Protein AF-A0A942TG95-F1 (afdb_monomer)

Foldseek 3Di:
DPPVVVVVVVVVLVVLQQDPVVLVVLVVVLCVLVVVLVVCVVVVVCPCNVVSVVVSVVSVVVSVVVVVVNVVSNVVSVVVVVD

Radius of gyration: 20.32 Å; Cα contacts (8 Å, |Δi|>4): 31; chai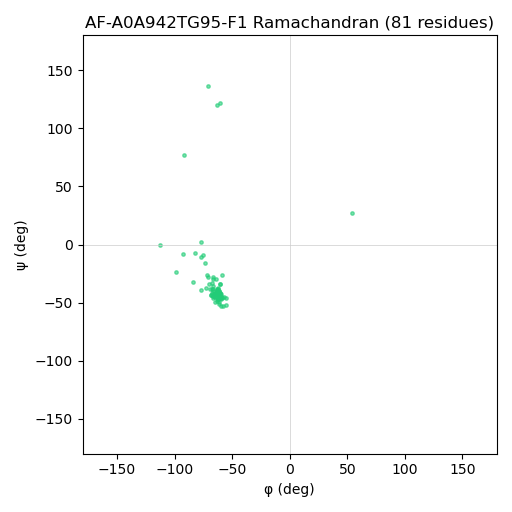ns: 1; bounding box: 50×16×52 Å

pLDDT: mean 78.67, std 8.68, range [51.06, 90.06]

Solvent-accessible surface area (backbone atoms only — not comparable to full-atom values): 4786 Å² total; per-residue (Å²): 134,65,67,69,57,54,55,54,52,52,52,51,52,61,71,68,51,76,70,66,60,63,53,50,53,53,50,60,62,58,42,52,66,52,54,52,49,52,51,34,57,75,68,66,47,64,92,53,46,67,61,49,50,65,57,47,53,59,47,53,52,50,50,51,51,48,46,50,52,49,54,49,50,43,49,51,50,51,51,68,72,77,105

Sequence (83 aa):
MTQTNNEAIEEIKKAYKPGLVIPICTTLICIAPYLHLLLDIIDKNYNRLLLLVIISAPLIAYISIVWTKYFYHMSKYKAEVNS

Mean predicted aligned error: 9.68 Å

Organism: NCBI:txid2833580

Structure (mmCIF, N/CA/C/O backbone):
data_AF-A0A942TG95-F1
#
_entry.id   AF-A0A942TG95-F1
#
loop_
_atom_site.group_PDB
_atom_site.id
_atom_site.type_symbol
_atom_site.label_atom_id
_atom_site.label_alt_id
_atom_site.label_comp_id
_atom_site.label_asym_id
_atom_site.label_entity_id
_atom_site.label_seq_id
_atom_site.pdbx_PDB_ins_code
_atom_site.Cartn_x
_atom_site.Cartn_y
_atom_site.Cartn_z
_atom_site.occupancy
_atom_site.B_iso_or_equiv
_atom_site.auth_seq_id
_atom_site.auth_comp_id
_atom_site.auth_asym_id
_atom_site.auth_atom_id
_atom_site.pdbx_PDB_model_num
ATOM 1 N N . MET A 1 1 ? -34.469 -2.851 29.540 1.00 51.41 1 MET A N 1
ATOM 2 C CA . MET A 1 1 ? -33.933 -1.604 28.940 1.00 51.41 1 MET A CA 1
ATOM 3 C C . MET A 1 1 ? -32.444 -1.681 28.574 1.00 51.41 1 MET A C 1
ATOM 5 O O . MET A 1 1 ? -31.908 -0.696 28.096 1.00 51.41 1 MET A O 1
ATOM 9 N N . THR A 1 2 ? -31.770 -2.824 28.754 1.00 56.38 2 THR A N 1
ATOM 10 C CA . THR A 1 2 ? -30.319 -2.982 28.532 1.00 56.38 2 THR A CA 1
ATOM 11 C C . THR A 1 2 ? -29.940 -3.597 27.178 1.00 56.38 2 THR A C 1
ATOM 13 O O . THR A 1 2 ? -28.845 -3.333 26.699 1.00 56.38 2 THR A O 1
ATOM 16 N N . GLN A 1 3 ? -30.825 -4.363 26.525 1.00 58.53 3 GLN A N 1
ATOM 17 C CA . GLN A 1 3 ? -30.518 -5.017 25.239 1.00 58.53 3 GLN A CA 1
ATOM 18 C C . GLN A 1 3 ? -30.318 -4.031 24.080 1.00 58.53 3 GLN A C 1
ATOM 20 O O . GLN A 1 3 ? -29.333 -4.137 23.358 1.00 58.53 3 GLN A O 1
ATOM 25 N N . THR A 1 4 ? -31.183 -3.023 23.953 1.00 64.81 4 THR A N 1
ATOM 26 C CA . THR A 1 4 ? -31.131 -2.042 22.856 1.00 64.81 4 THR A CA 1
ATOM 27 C C . THR A 1 4 ? -29.866 -1.181 22.864 1.00 64.81 4 THR A C 1
ATOM 29 O O . THR A 1 4 ? -29.392 -0.780 21.807 1.00 64.81 4 THR A O 1
ATOM 32 N N . ASN A 1 5 ? -29.283 -0.918 24.039 1.00 66.44 5 ASN A N 1
ATOM 33 C CA . ASN A 1 5 ? -28.036 -0.152 24.138 1.00 66.44 5 ASN A CA 1
ATOM 34 C C . ASN A 1 5 ? -26.820 -0.955 23.660 1.00 66.44 5 ASN A C 1
ATOM 36 O O . ASN A 1 5 ? -25.934 -0.393 23.023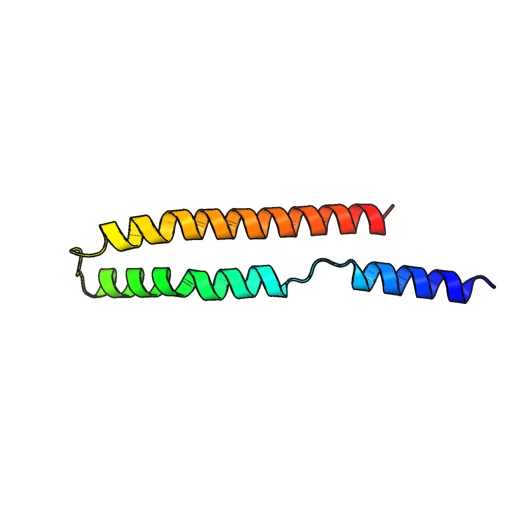 1.00 66.44 5 ASN A O 1
ATOM 40 N N . A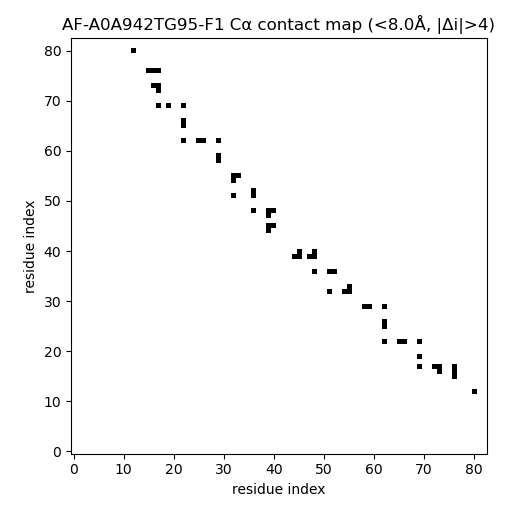SN A 1 6 ? -26.776 -2.260 23.936 1.00 71.06 6 ASN A N 1
ATOM 41 C CA . ASN A 1 6 ? -25.660 -3.098 23.498 1.00 71.06 6 ASN A CA 1
ATOM 42 C C . ASN A 1 6 ? -25.657 -3.295 21.975 1.00 71.06 6 ASN A C 1
ATOM 44 O O . ASN A 1 6 ? -24.593 -3.243 21.363 1.00 71.06 6 ASN A O 1
ATOM 48 N N . GLU A 1 7 ? -26.833 -3.448 21.363 1.00 72.94 7 GLU A N 1
ATOM 49 C CA . GLU A 1 7 ? -26.976 -3.579 19.905 1.00 72.94 7 GLU A CA 1
ATOM 50 C C . GLU A 1 7 ? -26.567 -2.292 19.171 1.00 72.94 7 GLU A C 1
ATOM 52 O O . GLU A 1 7 ? -25.806 -2.343 18.204 1.00 72.94 7 GLU A O 1
ATOM 57 N N . ALA A 1 8 ? -26.970 -1.123 19.682 1.00 69.88 8 ALA A N 1
ATOM 58 C CA . ALA A 1 8 ? -26.566 0.166 19.117 1.00 69.88 8 ALA A CA 1
ATOM 59 C C . ALA A 1 8 ? -25.043 0.392 19.196 1.00 69.88 8 ALA A C 1
ATOM 61 O O . ALA A 1 8 ? -24.433 0.905 18.257 1.00 69.88 8 ALA A O 1
ATOM 62 N N . ILE A 1 9 ? -24.401 -0.027 20.293 1.00 72.88 9 ILE A N 1
ATOM 63 C CA . ILE A 1 9 ? -22.941 0.063 20.449 1.00 72.88 9 ILE A CA 1
ATOM 64 C C . ILE A 1 9 ? -22.219 -0.877 19.468 1.00 72.88 9 ILE A C 1
ATOM 66 O O . ILE A 1 9 ? -21.185 -0.497 18.909 1.00 72.88 9 ILE A O 1
ATOM 70 N N . GLU A 1 10 ? -22.747 -2.077 19.213 1.00 74.12 10 GLU A N 1
ATOM 71 C CA . GLU A 1 10 ? -22.183 -2.994 18.211 1.00 74.12 10 GLU A CA 1
ATOM 72 C C . GLU A 1 10 ? -22.303 -2.466 16.777 1.00 74.12 10 GLU A C 1
ATOM 74 O O . GLU A 1 10 ? -21.355 -2.605 15.996 1.00 74.12 10 GLU A O 1
ATOM 79 N N . GLU A 1 11 ? -23.424 -1.835 16.420 1.00 71.44 11 GLU A N 1
ATOM 80 C CA . GLU A 1 11 ? -23.587 -1.213 15.102 1.00 71.44 11 GLU A CA 1
ATOM 81 C C . GLU A 1 11 ? -22.619 -0.046 14.898 1.00 71.44 11 GLU A C 1
ATOM 83 O O . GLU A 1 11 ? -21.972 0.039 13.849 1.00 71.44 11 GLU A O 1
ATOM 88 N N . ILE A 1 12 ? -22.434 0.797 15.920 1.00 68.25 12 ILE A N 1
ATOM 89 C CA . ILE A 1 12 ? -21.453 1.889 15.884 1.00 68.25 12 ILE A CA 1
ATOM 90 C C . ILE A 1 12 ? -20.032 1.324 15.741 1.00 68.25 12 ILE A C 1
ATOM 92 O O . ILE A 1 12 ? -19.270 1.804 14.899 1.00 68.25 12 ILE A O 1
ATOM 96 N N . LYS A 1 13 ? -19.682 0.258 16.481 1.00 67.25 13 LYS A N 1
ATOM 97 C CA . LYS A 1 13 ? -18.388 -0.439 16.333 1.00 67.25 13 LYS A CA 1
ATOM 98 C C . LYS A 1 13 ? -18.204 -0.974 14.905 1.00 67.25 13 LYS A C 1
ATOM 100 O O . LYS A 1 13 ? -17.163 -0.745 14.291 1.00 67.25 13 LYS A O 1
ATOM 105 N N . LYS A 1 14 ? -19.215 -1.619 14.315 1.00 67.38 14 LYS A N 1
ATOM 106 C CA . LYS A 1 14 ? -19.155 -2.088 12.916 1.00 67.38 14 LYS A CA 1
ATOM 107 C C . LYS A 1 14 ? -18.972 -0.948 11.914 1.00 67.38 14 LYS A C 1
ATOM 109 O O . LYS A 1 14 ? -18.168 -1.101 10.995 1.00 67.38 14 LYS A O 1
ATOM 114 N N . ALA A 1 15 ? -19.677 0.167 12.092 1.00 65.12 15 ALA A N 1
ATOM 115 C CA . ALA A 1 15 ? -19.585 1.330 11.210 1.00 65.12 15 ALA A CA 1
ATOM 116 C C . ALA A 1 15 ? -18.218 2.030 11.297 1.00 65.12 15 ALA A C 1
ATOM 118 O O . ALA A 1 15 ? -17.717 2.532 10.292 1.00 65.12 15 ALA A O 1
ATOM 119 N N . TYR A 1 16 ? -17.585 2.019 12.475 1.00 67.31 16 TYR A N 1
ATOM 120 C CA . TYR A 1 16 ? -16.264 2.617 12.693 1.00 67.31 16 TYR A CA 1
ATOM 121 C C . TYR A 1 16 ? -15.092 1.718 12.280 1.00 67.31 16 TYR A C 1
ATOM 123 O O . TYR A 1 16 ? -13.938 2.157 12.290 1.00 67.31 16 TYR A O 1
ATOM 131 N N . LYS A 1 17 ? -15.356 0.456 11.913 1.00 70.19 17 LYS A N 1
ATOM 132 C CA . LYS A 1 17 ? -14.315 -0.483 11.500 1.00 70.19 17 LYS A CA 1
ATOM 133 C C . LYS A 1 17 ? -13.644 0.029 10.218 1.00 70.19 17 LYS A C 1
ATOM 135 O O . LYS A 1 17 ? -14.309 0.1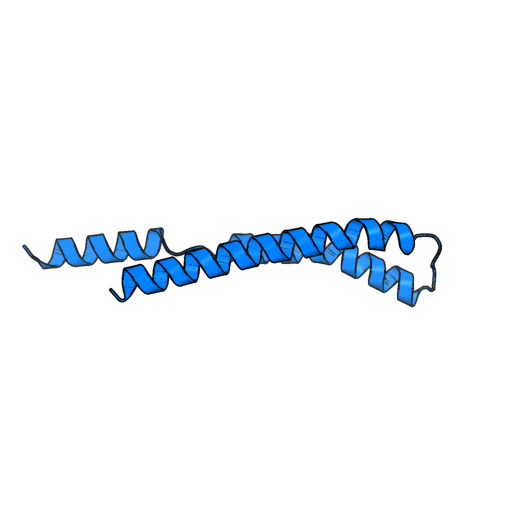38 9.186 1.00 70.19 17 LYS A O 1
ATOM 140 N N . PRO A 1 18 ? -12.326 0.293 10.230 1.00 73.44 18 PRO A N 1
ATOM 141 C CA . PRO A 1 18 ? -11.637 0.771 9.042 1.00 73.44 18 PRO A CA 1
ATOM 142 C C . PRO A 1 18 ? -11.754 -0.259 7.910 1.00 73.44 18 PRO A C 1
ATOM 144 O O . PRO A 1 18 ? -11.363 -1.423 8.045 1.00 73.44 18 PRO A O 1
ATOM 147 N N . GLY A 1 19 ? -12.325 0.181 6.788 1.00 75.94 19 GLY A N 1
ATOM 148 C CA . GLY A 1 19 ? -12.547 -0.650 5.611 1.00 75.94 19 GLY A CA 1
ATOM 149 C C . GLY A 1 19 ? -11.242 -0.994 4.892 1.00 75.94 19 GLY A C 1
ATOM 150 O O . GLY A 1 19 ? -10.391 -0.135 4.673 1.00 75.94 19 GLY A O 1
ATOM 151 N N . LEU A 1 20 ? -11.103 -2.256 4.482 1.00 79.62 20 LEU A N 1
ATOM 152 C CA . LEU A 1 20 ? -9.947 -2.764 3.724 1.00 79.62 20 LEU A CA 1
ATOM 153 C C . LEU A 1 20 ? -9.981 -2.369 2.236 1.00 79.62 20 LEU A C 1
ATOM 155 O O . LEU A 1 20 ? -8.996 -2.534 1.524 1.00 79.62 20 LEU A O 1
ATOM 159 N N . VAL A 1 21 ? -11.107 -1.829 1.766 1.00 80.88 21 VAL A N 1
ATOM 160 C CA . VAL A 1 21 ? -11.344 -1.515 0.351 1.00 80.88 21 VAL A CA 1
ATOM 161 C C . VAL A 1 21 ? -10.366 -0.457 -0.159 1.00 80.88 21 VAL A C 1
ATOM 163 O O . VAL A 1 21 ? -9.720 -0.664 -1.178 1.00 80.88 21 VAL A O 1
ATOM 166 N N . ILE A 1 22 ? -10.197 0.647 0.575 1.00 79.19 22 ILE A N 1
ATOM 167 C CA . ILE A 1 22 ? -9.316 1.756 0.175 1.00 79.19 22 ILE A CA 1
ATOM 168 C C . ILE A 1 22 ? -7.854 1.303 0.009 1.00 79.19 22 ILE A C 1
ATOM 170 O O . ILE A 1 22 ? -7.295 1.540 -1.062 1.00 79.19 22 ILE A O 1
ATOM 174 N N . PRO A 1 23 ? -7.209 0.642 0.994 1.00 83.44 23 PRO A N 1
ATOM 175 C CA . PRO A 1 23 ? -5.832 0.183 0.820 1.00 83.44 23 PRO A CA 1
ATOM 176 C C . PRO A 1 23 ? -5.683 -0.839 -0.316 1.00 83.44 23 PRO A C 1
ATOM 178 O O . PRO A 1 23 ? -4.714 -0.737 -1.067 1.00 83.44 23 PRO A O 1
ATOM 181 N N . ILE A 1 24 ? -6.649 -1.750 -0.504 1.00 85.06 24 ILE A N 1
ATOM 182 C CA . ILE A 1 24 ? -6.626 -2.736 -1.600 1.00 85.06 24 ILE A CA 1
ATOM 183 C C . ILE A 1 24 ? -6.725 -2.055 -2.970 1.00 85.06 24 ILE A C 1
ATOM 185 O O . ILE A 1 24 ? -5.905 -2.322 -3.852 1.00 85.06 24 ILE A O 1
ATOM 189 N N . CYS A 1 25 ? -7.694 -1.157 -3.161 1.00 85.00 25 CYS A N 1
ATOM 190 C CA . CYS A 1 25 ? -7.857 -0.432 -4.421 1.00 85.00 25 CYS A CA 1
ATOM 191 C C . CYS A 1 25 ? -6.603 0.385 -4.752 1.00 85.00 25 CYS A C 1
ATOM 193 O O . CYS A 1 25 ? -6.120 0.335 -5.881 1.00 85.00 25 CYS A O 1
ATOM 195 N N . THR A 1 26 ? -6.023 1.062 -3.757 1.00 83.38 26 THR A N 1
ATOM 196 C CA . THR A 1 26 ? -4.774 1.812 -3.932 1.00 83.38 26 THR A CA 1
ATOM 197 C C . THR A 1 26 ? -3.622 0.905 -4.358 1.00 83.38 26 THR A C 1
ATOM 199 O O . THR A 1 26 ? -2.901 1.252 -5.293 1.00 83.38 26 THR A O 1
ATOM 202 N N . THR A 1 27 ? -3.455 -0.272 -3.745 1.00 85.81 27 THR A N 1
ATOM 203 C CA . THR A 1 27 ? -2.413 -1.221 -4.176 1.00 85.81 27 THR A CA 1
ATOM 204 C C . THR A 1 27 ? -2.629 -1.736 -5.592 1.00 85.81 27 THR A C 1
ATOM 206 O O . THR A 1 27 ? -1.665 -1.817 -6.346 1.00 85.81 27 THR A O 1
ATOM 209 N N . LEU A 1 28 ? -3.873 -2.027 -5.986 1.00 85.75 28 LEU A N 1
ATOM 210 C CA . LEU A 1 28 ? -4.182 -2.504 -7.336 1.00 85.75 28 LEU A CA 1
ATOM 211 C C . LEU A 1 28 ? -3.853 -1.449 -8.399 1.00 85.75 28 LEU A C 1
ATOM 213 O O . LEU A 1 28 ? -3.247 -1.774 -9.417 1.00 85.75 28 LEU A O 1
ATOM 217 N N . ILE A 1 29 ? -4.184 -0.180 -8.142 1.00 84.94 29 ILE A N 1
ATOM 218 C CA . ILE A 1 29 ? -3.864 0.929 -9.053 1.00 84.94 29 ILE A CA 1
ATOM 219 C C . ILE A 1 29 ? -2.345 1.120 -9.155 1.00 84.94 29 ILE A C 1
ATOM 221 O O . ILE A 1 29 ? -1.804 1.264 -10.251 1.00 84.94 29 ILE A O 1
ATOM 225 N N . CYS A 1 30 ? -1.638 1.083 -8.024 1.00 81.75 30 CYS A N 1
ATOM 226 C CA . CYS A 1 30 ? -0.194 1.315 -7.999 1.00 81.75 30 CYS A CA 1
ATOM 227 C C . CYS A 1 30 ? 0.632 0.147 -8.570 1.00 81.75 30 CYS A C 1
ATOM 229 O O . CYS A 1 30 ? 1.799 0.341 -8.905 1.00 81.75 30 CYS A O 1
ATOM 231 N N . ILE A 1 31 ? 0.048 -1.046 -8.715 1.00 84.38 31 ILE A N 1
ATOM 232 C CA . ILE A 1 31 ? 0.696 -2.200 -9.355 1.00 84.38 31 ILE A CA 1
ATOM 233 C C . ILE A 1 31 ? 0.841 -2.008 -10.872 1.00 84.38 31 ILE A C 1
ATOM 235 O O . ILE A 1 31 ? 1.784 -2.536 -11.454 1.00 84.38 31 ILE A O 1
ATOM 239 N N . ALA A 1 32 ? -0.028 -1.231 -11.526 1.00 83.75 32 ALA A N 1
ATOM 240 C CA . ALA A 1 32 ? 0.016 -1.029 -12.977 1.00 83.75 32 ALA A CA 1
ATOM 241 C C . ALA A 1 32 ? 1.377 -0.508 -13.506 1.00 83.75 32 ALA A C 1
ATOM 243 O O . ALA A 1 32 ? 1.946 -1.144 -14.397 1.00 83.75 32 ALA A O 1
ATOM 244 N N . PRO A 1 33 ? 1.963 0.580 -12.965 1.00 80.19 33 PRO A N 1
ATOM 245 C CA . PRO A 1 33 ? 3.288 1.040 -13.388 1.00 80.19 33 PRO A CA 1
ATOM 246 C C . PRO A 1 33 ? 4.409 0.059 -13.023 1.00 80.19 33 PRO A C 1
ATOM 248 O O . PRO A 1 33 ? 5.402 -0.017 -13.742 1.00 80.19 33 PRO A O 1
ATOM 251 N N . TYR A 1 34 ? 4.245 -0.725 -11.954 1.00 80.81 34 TYR A N 1
ATOM 252 C CA . TYR A 1 34 ? 5.193 -1.782 -11.600 1.00 80.81 34 TYR A CA 1
ATOM 253 C C . TYR A 1 34 ? 5.165 -2.939 -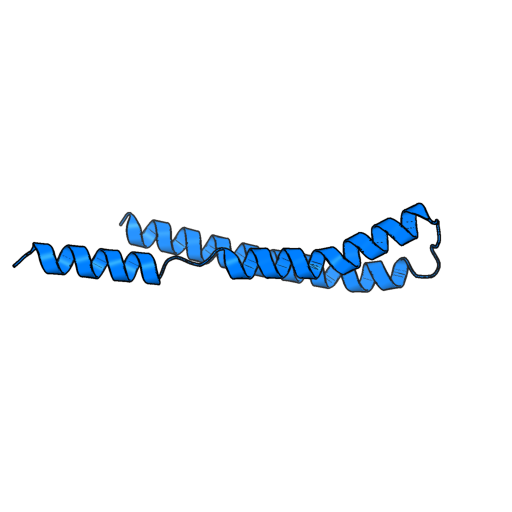12.611 1.00 80.81 34 TYR A C 1
ATOM 255 O O . TYR A 1 34 ? 6.217 -3.396 -13.049 1.00 80.81 34 TYR A O 1
ATOM 263 N N . LEU A 1 35 ? 3.976 -3.377 -13.041 1.00 84.38 35 LEU A N 1
ATOM 264 C CA . LEU A 1 35 ? 3.832 -4.381 -14.102 1.00 84.38 35 LEU A CA 1
ATOM 265 C C . LEU A 1 35 ? 4.425 -3.887 -15.425 1.00 84.38 35 LEU A C 1
ATOM 267 O O . LEU A 1 35 ? 5.081 -4.650 -16.128 1.00 84.38 35 LEU A O 1
ATOM 271 N N . HIS A 1 36 ? 4.215 -2.609 -15.749 1.00 83.06 36 HIS A N 1
ATOM 272 C CA . HIS A 1 36 ? 4.788 -1.997 -16.945 1.00 83.06 36 HIS A CA 1
ATOM 273 C C . HIS A 1 36 ? 6.324 -1.968 -16.890 1.00 83.06 36 HIS A C 1
ATOM 275 O O . HIS A 1 36 ? 6.976 -2.330 -17.863 1.00 83.06 36 HIS A O 1
ATOM 281 N N . LEU A 1 37 ? 6.904 -1.638 -15.729 1.00 82.12 37 LEU A N 1
ATOM 282 C CA . LEU A 1 37 ? 8.349 -1.731 -15.494 1.00 82.12 37 LEU A CA 1
ATOM 283 C C . LEU A 1 37 ? 8.865 -3.169 -15.662 1.00 82.12 37 LEU A C 1
ATOM 285 O O . LEU A 1 37 ? 9.916 -3.376 -16.262 1.00 82.12 37 LEU A O 1
ATOM 289 N N . LEU A 1 38 ? 8.135 -4.164 -15.149 1.00 82.88 38 LEU A N 1
ATOM 290 C CA . LEU A 1 38 ? 8.514 -5.572 -15.276 1.00 82.88 38 LEU A CA 1
ATOM 291 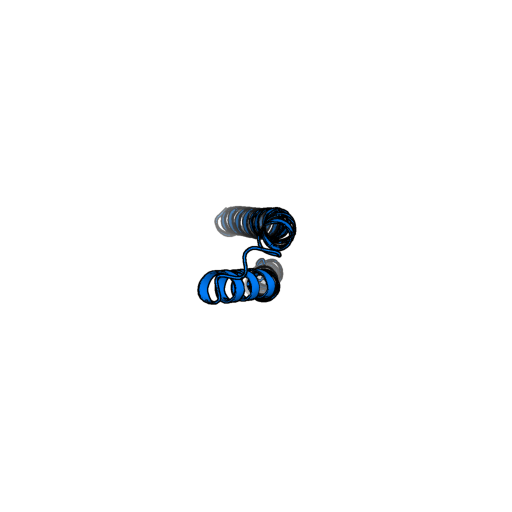C C . LEU A 1 38 ? 8.576 -6.009 -16.750 1.00 82.88 38 LEU A C 1
ATOM 293 O O . LEU A 1 38 ? 9.525 -6.686 -17.141 1.00 82.88 38 LEU A O 1
ATOM 297 N N . LEU A 1 39 ? 7.598 -5.595 -17.562 1.00 85.31 39 LEU A N 1
ATOM 298 C CA . LEU A 1 39 ? 7.577 -5.861 -19.004 1.00 85.31 39 LEU A CA 1
ATOM 299 C C . LEU A 1 39 ? 8.772 -5.214 -19.716 1.00 85.31 39 LEU A C 1
ATOM 301 O O . LEU A 1 39 ? 9.479 -5.905 -20.444 1.00 85.31 39 LEU A O 1
ATOM 305 N N . ASP A 1 40 ? 9.065 -3.942 -19.433 1.00 82.50 40 ASP A N 1
ATOM 306 C CA . ASP A 1 40 ? 10.221 -3.242 -20.016 1.00 82.50 40 ASP A CA 1
ATOM 307 C C . ASP A 1 40 ? 11.562 -3.915 -19.654 1.00 82.50 40 ASP A C 1
ATOM 309 O O . ASP A 1 40 ? 12.489 -3.943 -20.468 1.00 82.50 40 ASP A O 1
ATOM 313 N N . ILE A 1 41 ? 11.679 -4.495 -18.450 1.00 82.25 41 ILE A N 1
ATOM 314 C CA . ILE A 1 41 ? 12.863 -5.266 -18.029 1.00 82.25 41 ILE A CA 1
ATOM 315 C C . ILE A 1 41 ? 12.985 -6.574 -18.820 1.00 82.25 41 ILE A C 1
ATOM 317 O O . ILE A 1 41 ? 14.092 -6.921 -19.242 1.00 82.25 41 ILE A O 1
ATOM 321 N N . ILE A 1 42 ? 11.876 -7.294 -19.018 1.00 86.31 42 ILE A N 1
ATOM 322 C CA . ILE A 1 42 ? 11.842 -8.546 -19.793 1.00 86.31 42 ILE A CA 1
ATOM 323 C C . ILE A 1 42 ? 12.225 -8.277 -21.255 1.00 86.31 42 ILE A C 1
ATOM 325 O O . ILE A 1 42 ? 13.051 -9.004 -21.811 1.00 86.31 42 ILE A O 1
ATOM 329 N N . ASP A 1 43 ? 11.722 -7.183 -21.828 1.00 86.44 43 ASP A N 1
ATOM 330 C CA . ASP A 1 43 ? 12.036 -6.735 -23.191 1.00 86.44 43 ASP A CA 1
ATOM 331 C C . ASP A 1 43 ? 13.415 -6.053 -23.313 1.00 86.44 43 ASP A C 1
ATOM 333 O O . ASP A 1 43 ? 13.801 -5.610 -24.397 1.00 86.44 43 ASP A O 1
ATOM 337 N N . LYS A 1 44 ? 14.195 -5.980 -22.220 1.00 81.56 44 LYS A N 1
ATOM 338 C CA . LYS A 1 44 ? 15.523 -5.333 -22.142 1.00 81.56 44 LYS A CA 1
ATOM 339 C C . LYS A 1 44 ? 15.528 -3.877 -22.627 1.00 81.56 44 LYS A C 1
ATOM 341 O O . LYS A 1 44 ? 16.557 -3.361 -23.074 1.00 81.56 44 LYS A O 1
ATOM 346 N N . ASN A 1 45 ? 14.394 -3.189 -22.527 1.00 74.25 45 ASN A N 1
ATOM 347 C CA . ASN A 1 45 ? 14.241 -1.821 -23.001 1.00 74.25 45 ASN A CA 1
ATOM 348 C C . ASN A 1 45 ? 14.557 -0.821 -21.881 1.00 74.25 45 ASN A C 1
ATOM 350 O O . ASN A 1 45 ? 13.684 -0.224 -21.251 1.00 74.25 45 ASN A O 1
ATOM 354 N N . TYR A 1 46 ? 15.849 -0.628 -21.619 1.00 77.44 46 TYR A N 1
ATOM 355 C CA . TYR A 1 46 ? 16.308 0.174 -20.480 1.00 77.44 46 TYR A CA 1
ATOM 356 C C . TYR A 1 46 ? 16.171 1.692 -20.667 1.00 77.44 46 TYR A C 1
ATOM 358 O O . TYR A 1 46 ? 16.320 2.438 -19.698 1.00 77.44 46 TYR A O 1
ATOM 366 N N . ASN A 1 47 ? 15.837 2.166 -21.873 1.00 75.94 47 ASN A N 1
ATOM 367 C CA . ASN A 1 47 ? 15.731 3.599 -22.181 1.00 75.94 47 ASN A CA 1
ATOM 368 C C . ASN A 1 47 ? 14.701 4.335 -21.311 1.00 75.94 47 ASN A C 1
ATOM 370 O O . ASN A 1 47 ? 14.827 5.537 -21.089 1.00 75.94 47 ASN A O 1
ATOM 374 N N . ARG A 1 48 ? 13.683 3.627 -20.809 1.00 73.62 48 ARG A N 1
ATOM 375 C CA . ARG A 1 48 ? 12.600 4.208 -19.995 1.00 73.62 48 ARG A CA 1
ATOM 376 C C . ARG A 1 48 ? 12.618 3.731 -18.542 1.00 73.62 48 ARG A C 1
ATOM 378 O O . ARG A 1 48 ? 11.822 4.212 -17.737 1.00 73.62 48 ARG A O 1
ATOM 385 N N . LEU A 1 49 ? 13.571 2.865 -18.186 1.00 78.94 49 LEU A N 1
ATOM 386 C CA . LEU A 1 49 ? 13.674 2.250 -16.864 1.00 78.94 49 LEU A CA 1
ATOM 387 C C . LEU A 1 49 ? 13.843 3.302 -15.763 1.00 78.94 49 LEU A C 1
ATOM 389 O O . LEU A 1 49 ? 13.132 3.277 -14.767 1.00 78.94 49 LEU A O 1
ATOM 393 N N . LEU A 1 50 ? 14.743 4.267 -15.967 1.00 77.88 50 LEU A N 1
ATOM 394 C CA . LEU A 1 50 ? 15.018 5.333 -14.998 1.00 77.88 50 LEU A CA 1
ATOM 395 C C . LEU A 1 50 ? 13.767 6.179 -14.710 1.00 77.88 50 LEU A C 1
ATOM 397 O O . LEU A 1 50 ? 13.474 6.492 -13.560 1.00 77.88 50 LEU A O 1
ATOM 401 N N . LEU A 1 51 ? 12.996 6.493 -15.754 1.00 78.94 51 LEU A N 1
ATOM 402 C CA . LEU A 1 51 ? 11.767 7.276 -15.653 1.00 78.94 51 LEU A CA 1
ATOM 403 C C . LEU A 1 51 ? 10.687 6.501 -14.885 1.00 78.94 51 LEU A C 1
ATOM 405 O O . LEU A 1 51 ? 10.062 7.042 -13.974 1.00 78.94 51 LEU A O 1
ATOM 409 N N . LEU A 1 52 ? 10.514 5.215 -15.191 1.00 80.00 52 LEU A N 1
ATO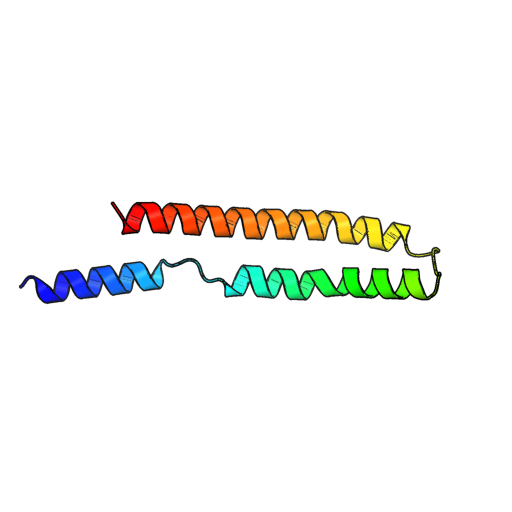M 410 C CA . LEU A 1 52 ? 9.574 4.353 -14.478 1.00 80.00 52 LEU A CA 1
ATOM 411 C C . LEU A 1 52 ? 9.988 4.109 -13.022 1.00 80.00 52 LEU A C 1
ATOM 413 O O . LEU A 1 52 ? 9.124 4.097 -12.147 1.00 80.00 52 LEU A O 1
ATOM 417 N N . VAL A 1 53 ? 11.286 3.995 -12.729 1.00 80.81 53 VAL A N 1
ATOM 418 C CA . VAL A 1 53 ? 11.792 3.904 -11.351 1.00 80.81 53 VAL A CA 1
ATOM 419 C C . VAL A 1 53 ? 11.448 5.174 -10.569 1.00 80.81 53 VAL A C 1
ATOM 421 O O . VAL A 1 53 ? 10.883 5.071 -9.479 1.00 80.81 53 VAL A O 1
ATOM 424 N N . ILE A 1 54 ? 11.691 6.357 -11.146 1.00 82.94 54 ILE A N 1
ATOM 425 C CA . ILE A 1 54 ? 11.364 7.652 -10.524 1.00 82.94 54 ILE A CA 1
ATOM 426 C C . ILE A 1 54 ? 9.860 7.788 -10.250 1.00 82.94 54 ILE A C 1
ATOM 428 O O . ILE A 1 54 ? 9.487 8.369 -9.237 1.00 82.94 54 ILE A O 1
ATOM 432 N N . ILE A 1 55 ? 8.996 7.229 -11.104 1.00 81.81 55 ILE A N 1
ATOM 433 C CA . ILE A 1 55 ? 7.539 7.217 -10.885 1.00 81.81 55 ILE A CA 1
ATOM 434 C C . ILE A 1 55 ? 7.131 6.161 -9.845 1.00 81.81 55 ILE A C 1
ATOM 436 O O . ILE A 1 55 ? 6.261 6.414 -9.012 1.00 81.81 55 ILE A O 1
ATOM 440 N N . SER A 1 56 ? 7.753 4.982 -9.857 1.00 81.12 56 SER A N 1
ATOM 441 C CA . SER A 1 56 ? 7.403 3.875 -8.958 1.00 81.12 56 SER A CA 1
ATOM 442 C C . SER A 1 56 ? 7.790 4.134 -7.497 1.00 81.12 56 SER A C 1
ATOM 444 O O . SER A 1 56 ? 7.055 3.747 -6.589 1.00 81.12 56 SER A O 1
ATOM 446 N N . ALA A 1 57 ? 8.895 4.842 -7.249 1.00 83.25 57 ALA A N 1
ATOM 447 C CA . ALA A 1 57 ? 9.364 5.164 -5.903 1.00 83.25 57 ALA A CA 1
ATOM 448 C C . ALA A 1 57 ? 8.334 5.950 -5.052 1.00 83.25 57 ALA A C 1
ATOM 450 O O . ALA A 1 57 ? 7.994 5.485 -3.958 1.00 83.25 57 ALA A O 1
ATOM 451 N N . PRO A 1 58 ? 7.768 7.088 -5.510 1.00 86.88 58 PRO A N 1
ATOM 452 C CA . PRO A 1 58 ? 6.749 7.81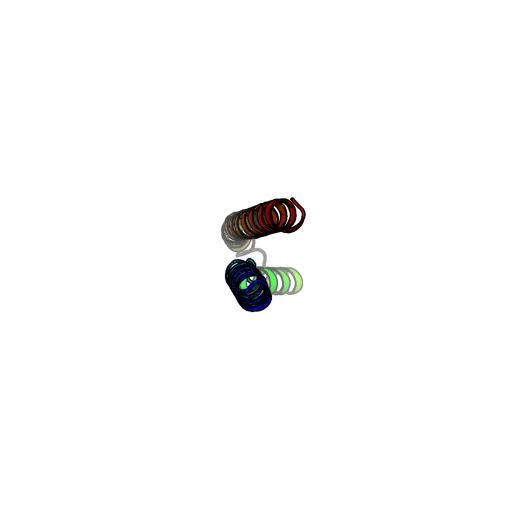3 -4.753 1.00 86.88 58 PRO A CA 1
ATOM 453 C C . PRO A 1 58 ? 5.440 7.025 -4.619 1.00 86.88 58 PRO A C 1
ATOM 455 O O . PRO A 1 58 ? 4.761 7.156 -3.602 1.00 86.88 58 PRO A O 1
ATOM 458 N N . LEU A 1 59 ? 5.099 6.166 -5.586 1.00 84.38 59 LEU A N 1
ATOM 459 C CA . LEU A 1 59 ? 3.934 5.279 -5.487 1.00 84.38 59 LEU A CA 1
ATOM 460 C C . LEU A 1 59 ? 4.091 4.263 -4.352 1.00 84.38 59 LEU A C 1
ATOM 462 O O . LEU A 1 59 ? 3.175 4.097 -3.548 1.00 84.38 59 LEU A O 1
ATOM 466 N N . ILE A 1 60 ? 5.259 3.629 -4.231 1.00 83.56 60 ILE A N 1
ATOM 467 C CA . ILE A 1 60 ? 5.549 2.692 -3.134 1.00 83.56 60 ILE A CA 1
ATOM 468 C C . ILE A 1 60 ? 5.510 3.413 -1.779 1.00 83.56 60 ILE A C 1
ATOM 470 O O . ILE A 1 60 ? 4.938 2.893 -0.813 1.00 83.56 60 ILE A O 1
ATOM 474 N N . ALA A 1 61 ? 6.057 4.631 -1.704 1.00 87.81 61 ALA A N 1
ATOM 475 C CA . ALA A 1 61 ? 5.980 5.450 -0.496 1.00 87.81 61 ALA A CA 1
ATOM 476 C C . ALA A 1 61 ? 4.521 5.776 -0.124 1.00 87.81 61 ALA A C 1
ATOM 478 O O . ALA A 1 61 ? 4.124 5.621 1.033 1.00 87.81 61 ALA A O 1
ATOM 479 N N . TYR A 1 62 ? 3.694 6.145 -1.106 1.00 86.94 62 TYR A N 1
ATOM 480 C CA . TYR A 1 62 ? 2.274 6.425 -0.901 1.00 86.94 62 TYR A CA 1
ATOM 481 C C . TYR A 1 62 ? 1.500 5.194 -0.405 1.00 86.94 62 TYR A C 1
ATOM 483 O O . TYR A 1 62 ? 0.780 5.284 0.591 1.00 86.94 62 TYR A O 1
ATOM 491 N N . ILE A 1 63 ? 1.700 4.028 -1.032 1.00 87.81 63 ILE A N 1
ATOM 492 C CA . ILE A 1 63 ? 1.115 2.754 -0.579 1.00 87.81 63 ILE A CA 1
ATOM 493 C C . ILE A 1 63 ? 1.489 2.487 0.880 1.00 87.81 63 ILE A C 1
ATOM 495 O O . ILE A 1 63 ? 0.621 2.154 1.689 1.00 87.81 63 ILE A O 1
ATOM 499 N N . SER A 1 64 ? 2.765 2.667 1.228 1.00 87.75 64 SER A N 1
ATOM 500 C CA . SER A 1 64 ? 3.266 2.422 2.583 1.00 87.75 64 SER A CA 1
ATOM 501 C C . SER A 1 64 ? 2.571 3.315 3.612 1.00 87.75 64 SER A C 1
ATOM 503 O O . SER A 1 64 ? 2.165 2.833 4.671 1.00 87.75 64 SER A O 1
ATOM 505 N N . ILE A 1 65 ? 2.350 4.594 3.291 1.00 89.62 65 ILE A N 1
ATOM 506 C CA . ILE A 1 65 ? 1.608 5.528 4.153 1.00 89.62 65 ILE A CA 1
ATOM 507 C C . ILE A 1 65 ? 0.146 5.092 4.302 1.00 89.62 65 ILE A C 1
ATOM 509 O O . ILE A 1 65 ? -0.378 5.077 5.418 1.00 89.62 65 ILE A O 1
ATOM 513 N N . VAL A 1 66 ? -0.513 4.707 3.205 1.00 88.81 66 VAL A N 1
ATOM 514 C CA . VAL A 1 66 ? -1.916 4.258 3.220 1.00 88.81 66 VAL A CA 1
ATOM 515 C C . VAL A 1 66 ? -2.085 3.019 4.101 1.00 88.81 66 VAL A C 1
ATOM 517 O O . VAL A 1 66 ? -2.977 2.988 4.952 1.00 88.81 66 VAL A O 1
ATOM 520 N N . TRP A 1 67 ? -1.197 2.034 3.965 1.00 87.62 67 TRP A N 1
ATOM 521 C CA . TRP A 1 67 ? -1.201 0.837 4.806 1.00 87.62 67 TRP A CA 1
ATOM 522 C C . TRP A 1 67 ? -0.851 1.137 6.260 1.00 87.62 67 TRP A C 1
ATOM 524 O O . TRP A 1 67 ? -1.526 0.638 7.158 1.00 87.62 67 TRP A O 1
ATOM 534 N N . THR A 1 68 ? 0.133 2.000 6.514 1.00 90.06 68 THR A N 1
ATOM 535 C CA . THR A 1 68 ? 0.482 2.426 7.879 1.00 90.06 68 THR A CA 1
ATOM 536 C C . THR A 1 68 ? -0.714 3.089 8.560 1.00 90.06 68 THR A C 1
ATOM 538 O O . THR A 1 68 ? -1.061 2.742 9.689 1.00 90.06 68 THR A O 1
ATOM 541 N N . LYS A 1 69 ? -1.413 3.988 7.856 1.00 87.81 69 LYS A N 1
ATOM 542 C CA . LYS A 1 69 ? -2.626 4.641 8.361 1.00 87.81 69 LYS A CA 1
ATOM 543 C C . LYS A 1 69 ? -3.749 3.633 8.606 1.00 87.81 69 LYS A C 1
ATOM 545 O O . LYS A 1 69 ? -4.444 3.753 9.616 1.00 87.81 69 LYS A O 1
ATOM 550 N N . TYR A 1 70 ? -3.921 2.652 7.719 1.00 87.62 70 TYR A N 1
ATOM 551 C CA . TYR A 1 70 ? -4.898 1.577 7.891 1.00 87.62 70 TYR A CA 1
ATOM 552 C C . TYR A 1 70 ? -4.606 0.741 9.144 1.00 87.62 70 TYR A C 1
ATOM 554 O O . TYR A 1 70 ? -5.481 0.592 9.997 1.00 87.62 70 TYR A O 1
ATOM 562 N N . PHE A 1 71 ? -3.371 0.259 9.303 1.00 86.88 71 PHE A N 1
ATOM 563 C CA . PHE A 1 71 ? -2.968 -0.521 10.475 1.00 86.88 71 PHE A CA 1
ATOM 564 C C . PHE A 1 71 ? -3.070 0.282 11.768 1.00 86.88 71 PHE A C 1
ATOM 566 O O . PHE A 1 71 ? -3.521 -0.257 12.777 1.00 86.88 71 PHE A O 1
ATOM 573 N N . TYR A 1 72 ? -2.724 1.569 11.739 1.00 86.69 72 TYR A N 1
ATOM 574 C CA . TYR A 1 72 ? -2.882 2.452 12.889 1.00 86.69 72 TYR A CA 1
ATOM 575 C C . TYR A 1 72 ? -4.352 2.580 13.314 1.00 86.69 72 TYR A C 1
ATOM 577 O O . TYR A 1 72 ? -4.675 2.351 14.479 1.00 86.69 72 TYR A O 1
ATOM 585 N N . HIS A 1 73 ? -5.263 2.859 12.372 1.00 84.25 73 HIS A N 1
ATOM 586 C CA . HIS A 1 73 ? -6.700 2.924 12.668 1.00 84.25 73 HIS A CA 1
ATOM 587 C C . HIS A 1 73 ? -7.249 1.574 13.134 1.00 84.25 73 HIS A C 1
ATOM 589 O O . HIS A 1 73 ? -8.056 1.532 14.056 1.00 84.25 73 HIS A O 1
ATOM 595 N N . MET A 1 74 ? -6.799 0.470 12.537 1.00 82.94 74 MET A N 1
ATOM 596 C CA . MET A 1 74 ? -7.221 -0.876 12.923 1.00 82.94 74 MET A CA 1
ATOM 597 C C . MET A 1 74 ? -6.730 -1.250 14.328 1.00 82.94 74 MET A C 1
ATOM 599 O O . MET A 1 74 ? -7.461 -1.885 15.085 1.00 82.94 74 MET A O 1
ATOM 603 N N . SER A 1 75 ? -5.510 -0.846 14.691 1.00 82.56 75 SER A N 1
ATOM 604 C CA . SER A 1 75 ? -4.948 -1.044 16.031 1.00 82.56 75 SER A CA 1
ATOM 605 C C . SER A 1 75 ? -5.712 -0.231 17.076 1.00 82.56 75 SER A C 1
ATOM 607 O O . SER A 1 75 ? -6.136 -0.780 18.092 1.00 82.56 75 SER A O 1
ATOM 609 N N . LYS A 1 76 ? -5.985 1.047 16.783 1.00 82.44 76 LYS A N 1
ATOM 610 C CA . LYS A 1 76 ? -6.792 1.918 17.645 1.00 82.44 76 LYS A CA 1
ATOM 611 C C . LYS A 1 76 ? -8.214 1.378 17.825 1.00 82.44 76 LYS A C 1
ATOM 613 O O . LYS A 1 76 ? -8.672 1.252 18.953 1.00 82.44 76 LYS A O 1
ATOM 618 N N . TYR A 1 77 ? -8.858 0.956 16.737 1.00 80.50 77 TYR A N 1
ATOM 619 C CA . TYR A 1 77 ? -10.165 0.300 16.779 1.00 80.50 77 TYR A CA 1
ATOM 620 C C . TYR A 1 77 ? -10.142 -0.960 17.657 1.00 80.50 77 TYR A C 1
ATOM 622 O O . TYR A 1 77 ? -11.013 -1.142 18.498 1.00 80.50 77 TYR A O 1
ATOM 630 N N . LYS A 1 78 ? -9.126 -1.824 17.521 1.00 78.25 78 LYS A N 1
ATOM 631 C CA . LYS A 1 78 ? -8.992 -3.011 18.384 1.00 78.25 78 LYS A CA 1
ATOM 632 C C . LYS A 1 78 ? -8.823 -2.648 19.860 1.00 78.25 78 LYS A C 1
ATOM 634 O O . LYS A 1 78 ? -9.408 -3.326 20.697 1.00 78.25 78 LYS A O 1
ATOM 639 N N . ALA A 1 79 ? -8.050 -1.608 20.172 1.00 79.50 79 ALA A N 1
ATOM 640 C CA . ALA A 1 79 ? -7.861 -1.140 21.543 1.00 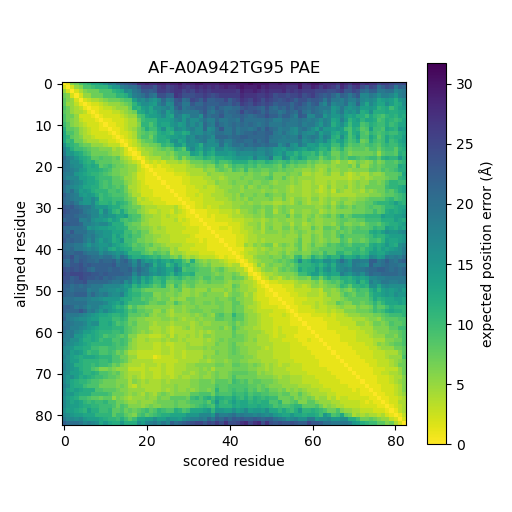79.50 79 ALA A CA 1
ATOM 641 C C . ALA A 1 79 ? -9.164 -0.586 22.146 1.00 79.50 79 ALA A C 1
ATOM 643 O O . ALA A 1 79 ? -9.499 -0.929 23.271 1.00 79.50 79 ALA A O 1
ATOM 644 N N . GLU A 1 80 ? -9.929 0.200 21.384 1.00 75.12 80 GLU A N 1
ATOM 645 C CA . GLU A 1 80 ? -11.219 0.766 21.816 1.00 75.12 80 GLU A CA 1
ATOM 646 C C . GLU A 1 80 ? -12.338 -0.284 21.914 1.00 75.12 80 GLU A C 1
ATOM 648 O O . GLU A 1 80 ? -13.295 -0.112 22.662 1.00 75.12 80 GLU A O 1
ATOM 653 N N . VAL A 1 81 ? -12.248 -1.379 21.154 1.00 71.38 81 VAL A N 1
ATOM 654 C CA . VAL A 1 81 ? -13.246 -2.457 21.191 1.00 71.38 81 VAL A CA 1
ATOM 655 C C . VAL A 1 81 ? -12.998 -3.454 22.324 1.00 71.38 81 VAL A C 1
ATOM 657 O O . VAL A 1 81 ? -13.985 -3.992 22.827 1.00 71.38 81 VAL A O 1
ATOM 660 N N . ASN A 1 82 ? -11.732 -3.698 22.687 1.00 59.28 82 ASN A N 1
ATOM 661 C CA . ASN A 1 82 ? -11.320 -4.619 23.757 1.00 59.28 82 ASN A CA 1
ATOM 662 C C . ASN A 1 82 ? -11.149 -3.952 25.137 1.00 59.28 82 ASN A C 1
ATOM 664 O O . ASN A 1 82 ? -10.901 -4.675 26.103 1.00 59.28 82 ASN A O 1
ATOM 668 N N . SER A 1 83 ? -11.218 -2.619 25.224 1.00 51.06 83 SER A N 1
ATOM 669 C CA . SER A 1 83 ? -11.264 -1.870 26.490 1.00 51.06 83 SER A CA 1
ATOM 670 C C . SER A 1 83 ? -12.692 -1.720 27.000 1.00 51.06 83 SER A C 1
ATOM 672 O O . SER A 1 83 ? -12.798 -1.489 28.223 1.00 51.06 83 SER A O 1
#

Secondary structure (DSSP, 8-state):
--HHHHHHHHHHHHHHSPPSHHHHHHHHHHHHHHHHHHHHHHTT-GGGHHHHHHHHHHHHHHHHHHHHHHHHHHHHHHHHHH-